Protein AF-F3U9A1-F1 (afdb_monomer_lite)

Sequence (170 aa):
MYYLLHTYDICKVFYNFGGGVRQGGTWSDIYKMELLIPPCNEQQKIADYLDKKIAQLDRAKRLLEKQIQKLKDYRSSLIYETVTKGLDKTVPMKDSGIDWIGQVPEGWGVSKLKFTLEKASNNIKVGPFGSSLSGDAIRSSGKWVYNQRNVLDNNFTETDTFISDAKWKD

Structure (mmCIF,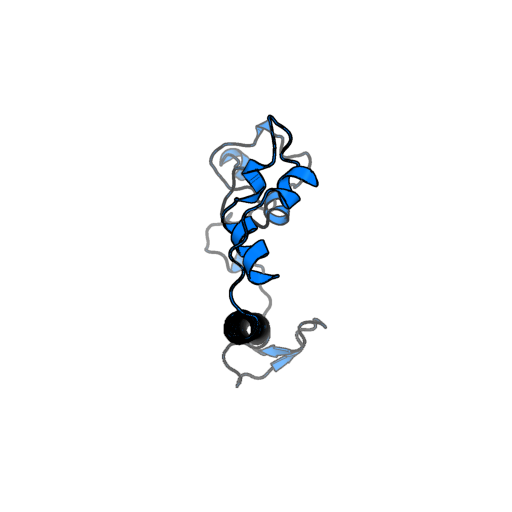 N/CA/C/O backbone):
data_AF-F3U9A1-F1
#
_entry.id   AF-F3U9A1-F1
#
loop_
_atom_site.group_PDB
_atom_site.id
_atom_site.type_symbol
_atom_site.label_atom_id
_atom_site.label_alt_id
_atom_site.label_comp_id
_atom_site.label_asym_id
_atom_site.label_entity_id
_atom_site.label_seq_id
_atom_site.pdbx_PDB_ins_code
_atom_site.Cartn_x
_atom_site.Cartn_y
_atom_site.Cartn_z
_atom_site.occupancy
_atom_site.B_iso_or_equiv
_atom_site.auth_seq_id
_atom_site.auth_comp_id
_atom_site.auth_asym_id
_atom_site.auth_atom_id
_atom_site.pdbx_PDB_model_num
ATOM 1 N N . MET A 1 1 ? 18.757 1.768 -30.313 1.00 82.94 1 MET A N 1
ATOM 2 C CA . MET A 1 1 ? 18.779 3.219 -30.004 1.00 82.94 1 MET A CA 1
ATOM 3 C C . MET A 1 1 ? 18.157 3.557 -28.644 1.00 82.94 1 MET A C 1
ATOM 5 O O . MET A 1 1 ? 18.847 4.181 -27.853 1.00 82.94 1 MET A O 1
ATOM 9 N N . TYR A 1 2 ? 16.922 3.125 -28.332 1.00 91.12 2 TYR A N 1
ATOM 10 C CA . TYR A 1 2 ? 16.246 3.432 -27.051 1.00 91.12 2 TYR A CA 1
ATOM 11 C C . TYR A 1 2 ? 17.127 3.206 -25.807 1.00 91.12 2 TYR A C 1
ATOM 13 O O . TYR A 1 2 ? 17.393 4.147 -25.068 1.00 91.12 2 TYR A O 1
ATOM 21 N N . TYR A 1 3 ? 17.654 1.989 -25.625 1.00 93.06 3 TYR A N 1
ATOM 22 C CA . TYR A 1 3 ? 18.471 1.632 -24.457 1.00 93.06 3 TYR A CA 1
ATOM 23 C C . TYR A 1 3 ? 19.741 2.471 -24.288 1.00 93.06 3 TYR A C 1
ATOM 25 O O . TYR A 1 3 ? 20.114 2.801 -23.165 1.00 93.06 3 TYR A O 1
ATOM 33 N N . LEU A 1 4 ? 20.387 2.844 -25.394 1.00 91.44 4 LEU A N 1
ATOM 34 C CA . LEU A 1 4 ? 21.590 3.674 -25.378 1.00 91.44 4 LEU A CA 1
ATOM 35 C C . LEU A 1 4 ? 21.270 5.085 -24.874 1.00 91.44 4 LEU A C 1
ATOM 37 O O . LEU A 1 4 ? 21.879 5.548 -23.914 1.00 91.44 4 LEU A O 1
ATOM 41 N N . LEU A 1 5 ? 20.270 5.736 -25.475 1.00 90.00 5 LEU A N 1
ATOM 42 C CA . LEU A 1 5 ? 19.866 7.090 -25.085 1.00 90.00 5 LEU A CA 1
ATOM 43 C C . LEU A 1 5 ? 19.306 7.123 -23.660 1.00 90.00 5 LEU A C 1
ATOM 45 O O . LEU A 1 5 ? 19.597 8.045 -22.907 1.00 90.00 5 LEU A O 1
ATOM 49 N N . HIS A 1 6 ? 18.564 6.089 -23.258 1.00 91.12 6 HIS A N 1
ATOM 50 C CA . HIS A 1 6 ? 18.077 5.968 -21.887 1.00 91.12 6 HIS A CA 1
ATOM 51 C C . HIS A 1 6 ? 19.222 5.818 -20.876 1.00 91.12 6 HIS A C 1
ATOM 53 O O . HIS A 1 6 ? 19.205 6.439 -19.818 1.00 91.12 6 HIS A O 1
ATOM 59 N N . THR A 1 7 ? 20.259 5.050 -21.218 1.00 90.88 7 THR A N 1
ATOM 60 C CA . THR A 1 7 ? 21.460 4.936 -20.377 1.00 90.88 7 THR A CA 1
ATOM 61 C C . THR A 1 7 ? 22.175 6.279 -20.254 1.00 90.88 7 THR A C 1
ATOM 63 O O . THR A 1 7 ? 22.608 6.647 -19.167 1.00 90.88 7 THR A O 1
ATOM 66 N N . TYR A 1 8 ? 22.264 7.042 -21.343 1.00 90.25 8 TYR A N 1
ATOM 67 C CA . TYR A 1 8 ? 22.884 8.368 -21.343 1.00 90.25 8 TYR A CA 1
ATOM 68 C C . TYR A 1 8 ? 22.123 9.355 -20.453 1.00 90.25 8 TYR A C 1
ATOM 70 O O . TYR A 1 8 ? 22.752 10.145 -19.751 1.00 90.25 8 TYR A O 1
ATOM 78 N N . ASP A 1 9 ? 20.794 9.275 -20.425 1.00 89.69 9 ASP A N 1
ATOM 79 C CA . ASP A 1 9 ? 19.968 10.055 -19.504 1.00 89.69 9 ASP A CA 1
ATOM 80 C C . ASP A 1 9 ? 20.218 9.669 -18.037 1.00 89.69 9 ASP A C 1
ATOM 82 O O . ASP A 1 9 ? 20.541 10.526 -17.214 1.00 89.69 9 ASP A O 1
ATOM 86 N N . ILE A 1 10 ? 20.194 8.368 -17.717 1.00 91.25 10 ILE A N 1
ATOM 87 C CA . ILE A 1 10 ? 20.480 7.857 -16.362 1.00 91.25 10 ILE A CA 1
ATOM 88 C C . ILE A 1 10 ? 21.880 8.275 -15.891 1.00 91.25 10 ILE A C 1
ATOM 90 O O . ILE A 1 10 ? 22.064 8.687 -14.744 1.00 91.25 10 ILE A O 1
ATOM 94 N N . CYS A 1 11 ? 22.870 8.201 -16.779 1.00 89.88 11 CYS A N 1
ATOM 95 C CA . CYS A 1 11 ? 24.242 8.627 -16.517 1.00 89.88 11 CYS A CA 1
ATOM 96 C C . CYS A 1 11 ? 24.423 10.153 -16.560 1.00 89.88 11 CYS A C 1
ATOM 98 O O . CYS A 1 11 ? 25.547 10.630 -16.410 1.00 89.88 11 CYS A O 1
ATOM 100 N N . LYS A 1 12 ? 23.342 10.921 -16.745 1.00 87.19 12 LYS A N 1
ATOM 101 C CA . LYS A 1 12 ? 23.324 12.388 -16.812 1.00 87.19 12 LYS A CA 1
ATOM 102 C C . LYS A 1 12 ? 24.227 12.968 -17.902 1.00 87.19 12 LYS A C 1
ATOM 104 O O . LYS A 1 12 ? 24.668 14.108 -17.801 1.00 87.19 12 LYS A O 1
ATOM 109 N N . VAL A 1 13 ? 24.470 12.225 -18.978 1.00 86.38 13 VAL A N 1
ATOM 110 C CA . VAL A 1 13 ? 25.261 12.695 -20.126 1.00 86.38 13 VAL A CA 1
ATOM 111 C C . VAL A 1 13 ? 24.615 13.938 -20.742 1.00 86.38 13 VAL A C 1
ATOM 113 O O . VAL A 1 13 ? 25.307 14.906 -21.048 1.00 86.38 13 VAL A O 1
ATOM 116 N N . PHE A 1 14 ? 23.283 13.961 -20.836 1.00 85.44 14 PHE A N 1
ATOM 117 C CA . PHE A 1 14 ? 22.524 15.098 -21.368 1.00 85.44 14 PHE A CA 1
ATOM 118 C C . PHE A 1 14 ? 22.564 16.353 -20.484 1.00 85.44 14 PHE A C 1
ATOM 120 O O . PHE A 1 14 ? 22.305 17.450 -20.973 1.00 85.44 14 PHE A O 1
ATOM 127 N N . TYR A 1 15 ? 22.933 16.229 -19.205 1.00 83.50 15 TYR A N 1
ATOM 128 C CA . TYR A 1 15 ? 23.039 17.380 -18.300 1.00 83.50 15 TYR A CA 1
ATOM 129 C C . TYR A 1 15 ? 24.229 18.275 -18.664 1.00 83.50 15 TYR A C 1
ATOM 131 O O . TYR A 1 15 ? 24.250 19.447 -18.305 1.00 83.50 15 TYR A O 1
ATOM 139 N N . ASN A 1 16 ? 25.192 17.755 -19.428 1.00 78.12 16 ASN A N 1
ATOM 140 C CA . ASN A 1 16 ? 26.313 18.540 -19.935 1.00 78.12 16 ASN A CA 1
ATOM 141 C C . ASN A 1 16 ? 25.931 19.447 -21.118 1.00 78.12 16 ASN A C 1
ATOM 143 O O . ASN A 1 16 ? 26.762 20.233 -21.561 1.00 78.12 16 ASN A O 1
ATOM 147 N N . PHE A 1 17 ? 24.710 19.339 -21.658 1.00 81.88 17 PHE A N 1
ATOM 148 C CA . PHE A 1 17 ? 24.278 20.148 -22.806 1.00 81.88 17 PHE A CA 1
ATOM 149 C C . PHE A 1 17 ? 23.766 21.536 -22.401 1.00 81.88 17 PHE A C 1
ATOM 151 O O . PHE A 1 17 ? 23.660 22.420 -23.244 1.00 81.88 17 PHE A O 1
ATOM 158 N N . GLY A 1 18 ? 23.441 21.740 -21.121 1.00 72.75 18 GLY A N 1
ATOM 159 C CA . GLY A 1 18 ? 22.956 23.015 -20.599 1.00 72.75 18 GLY A CA 1
ATOM 160 C C . GLY A 1 18 ? 24.077 23.919 -20.080 1.00 72.75 18 GLY A C 1
ATOM 161 O O . GLY A 1 18 ? 25.082 23.456 -19.547 1.00 72.75 18 GLY A O 1
ATOM 162 N N . GLY A 1 19 ? 23.872 25.233 -20.179 1.00 69.88 19 GLY A N 1
ATOM 163 C CA . GLY A 1 19 ? 24.724 26.249 -19.560 1.00 69.88 19 GLY A CA 1
ATOM 164 C C . GLY A 1 19 ? 23.960 27.072 -18.518 1.00 69.88 19 GLY A C 1
ATOM 165 O O . GLY A 1 19 ? 22.831 27.504 -18.753 1.00 69.88 19 GLY A O 1
ATOM 166 N N . GLY A 1 20 ? 24.584 27.338 -17.365 1.00 69.75 20 GLY A N 1
ATOM 167 C CA . GLY A 1 20 ? 23.995 28.158 -16.299 1.00 69.75 20 GLY A CA 1
ATOM 168 C C . GLY A 1 20 ? 22.822 27.483 -15.570 1.00 69.75 20 GLY A C 1
ATOM 169 O O . GLY A 1 20 ? 22.817 26.276 -15.353 1.00 69.75 20 GLY A O 1
ATOM 170 N N . VAL A 1 21 ? 21.825 28.271 -15.147 1.00 71.50 21 VAL A N 1
ATOM 171 C CA . VAL A 1 21 ? 20.688 27.790 -14.326 1.00 71.50 21 VAL A CA 1
ATOM 172 C C . VAL A 1 21 ? 19.650 27.006 -15.152 1.00 71.50 21 VAL A C 1
ATOM 174 O O . VAL A 1 21 ? 18.855 26.254 -14.592 1.00 71.50 21 VAL A O 1
ATOM 177 N N . ARG A 1 22 ? 19.648 27.139 -16.489 1.00 65.75 22 ARG A N 1
ATOM 178 C CA . ARG A 1 22 ? 18.722 26.418 -17.380 1.00 65.75 22 ARG A CA 1
ATOM 179 C C . ARG A 1 22 ? 19.408 25.200 -18.002 1.00 65.75 22 ARG A C 1
ATOM 181 O O . ARG A 1 22 ? 20.301 25.335 -18.828 1.00 65.75 22 ARG A O 1
ATOM 188 N N . GLN A 1 23 ? 18.931 24.015 -17.639 1.00 66.88 23 GLN A N 1
ATOM 189 C CA . GLN A 1 23 ? 19.428 22.721 -18.121 1.00 66.88 23 GLN A CA 1
ATOM 190 C C . GLN A 1 23 ? 18.688 22.280 -19.396 1.00 66.88 23 GLN A C 1
ATOM 192 O O . GLN A 1 23 ? 17.974 21.282 -19.397 1.00 66.88 23 GLN A O 1
ATOM 197 N N . GLY A 1 24 ? 18.776 23.079 -20.462 1.00 73.00 24 GLY A N 1
ATOM 198 C CA . GLY A 1 24 ? 18.171 22.759 -21.759 1.00 73.00 24 GLY A CA 1
ATOM 199 C C . GLY A 1 24 ? 19.242 22.553 -22.821 1.00 73.00 24 GLY A C 1
ATOM 200 O O . GLY A 1 24 ? 20.032 23.463 -23.050 1.00 73.00 24 GLY A O 1
ATOM 201 N N . GLY A 1 25 ? 19.256 21.384 -23.464 1.00 79.44 25 GLY A N 1
ATOM 202 C CA . GLY A 1 25 ? 20.124 21.114 -24.611 1.00 79.44 25 GLY A CA 1
ATOM 203 C C . GLY A 1 25 ? 19.545 21.664 -25.915 1.00 79.44 25 GLY A C 1
ATOM 204 O O . GLY A 1 25 ? 18.327 21.763 -26.080 1.00 79.44 25 GLY A O 1
ATOM 205 N N . THR A 1 26 ? 20.417 22.015 -26.855 1.00 84.12 26 THR A N 1
ATOM 206 C CA . THR A 1 26 ? 20.044 22.418 -28.215 1.00 84.12 26 THR A CA 1
ATOM 207 C C . THR A 1 26 ? 20.162 21.245 -29.190 1.00 84.12 26 THR A C 1
ATOM 209 O O . THR A 1 26 ? 20.852 20.258 -28.937 1.00 84.12 26 THR A O 1
ATOM 212 N N . TRP A 1 27 ? 19.530 21.358 -30.362 1.00 83.88 27 TRP A N 1
ATOM 213 C CA . TRP A 1 27 ? 19.700 20.379 -31.446 1.00 83.88 27 TRP A CA 1
ATOM 214 C C . TRP A 1 27 ? 21.162 20.212 -31.879 1.00 83.88 27 TRP A C 1
ATOM 216 O O . TRP A 1 27 ? 21.578 19.116 -32.252 1.00 83.88 27 TRP A O 1
ATOM 226 N N . SER A 1 28 ? 21.952 21.282 -31.783 1.00 85.69 28 SER A N 1
ATOM 227 C CA . SER A 1 28 ? 23.384 21.260 -32.074 1.00 85.69 28 SER A CA 1
ATOM 228 C C . SER A 1 28 ? 24.163 20.374 -31.102 1.00 85.69 28 SER A C 1
ATOM 230 O O . SER A 1 28 ? 25.143 19.758 -31.511 1.00 85.69 28 SER A O 1
ATOM 232 N N . ASP A 1 29 ? 23.738 20.294 -29.840 1.00 86.38 29 ASP A N 1
ATOM 233 C CA . ASP A 1 29 ? 24.403 19.473 -28.822 1.00 86.38 29 ASP A CA 1
ATOM 234 C C . ASP A 1 29 ? 24.151 17.988 -29.076 1.00 86.38 29 ASP A C 1
ATOM 236 O O . ASP A 1 29 ? 25.082 17.189 -29.031 1.00 86.38 29 ASP A O 1
ATOM 240 N N . ILE A 1 30 ? 22.921 17.635 -29.466 1.00 85.31 30 ILE A N 1
ATOM 241 C CA . ILE A 1 30 ? 22.560 16.271 -29.875 1.00 85.31 30 ILE A CA 1
ATOM 242 C C . ILE A 1 30 ? 23.351 15.851 -31.121 1.00 85.31 30 ILE A C 1
ATOM 244 O O . ILE A 1 30 ? 23.861 14.737 -31.179 1.00 85.31 30 ILE A O 1
ATOM 248 N N . TYR A 1 31 ? 23.488 16.737 -32.114 1.00 85.88 31 TYR A N 1
ATOM 249 C CA . TYR A 1 31 ? 24.217 16.425 -33.350 1.00 85.88 31 TYR A CA 1
ATOM 250 C C . TYR A 1 31 ? 25.714 16.171 -33.119 1.00 85.88 31 TYR A C 1
ATOM 252 O O . TYR A 1 31 ? 26.326 15.377 -33.827 1.00 85.88 31 TYR A O 1
ATOM 260 N N . LYS A 1 32 ? 26.310 16.835 -32.123 1.00 86.12 32 LYS A N 1
ATOM 261 C CA . LYS A 1 32 ? 27.729 16.681 -31.764 1.00 86.12 32 LYS A CA 1
ATOM 262 C C . LYS A 1 32 ? 28.006 15.459 -30.890 1.00 86.12 32 LYS A C 1
ATOM 264 O O . LYS A 1 32 ? 29.159 15.224 -30.538 1.00 86.12 32 LYS A O 1
ATOM 269 N N . MET A 1 33 ? 26.978 14.704 -30.509 1.00 86.06 33 MET A N 1
ATOM 270 C CA . MET A 1 33 ? 27.163 13.514 -29.695 1.00 86.06 33 MET A CA 1
ATOM 271 C C . MET A 1 33 ? 27.916 12.434 -30.454 1.00 86.06 33 MET A C 1
ATOM 273 O O . MET A 1 33 ? 27.465 11.936 -31.485 1.00 86.06 33 MET A O 1
ATOM 277 N N . GLU A 1 34 ? 29.014 11.987 -29.864 1.00 84.50 34 GLU A N 1
ATOM 278 C CA . GLU A 1 34 ? 29.683 10.776 -30.306 1.00 84.50 34 GLU A CA 1
ATOM 279 C C . GLU A 1 34 ? 28.905 9.560 -29.789 1.00 84.50 34 GLU A C 1
ATOM 281 O O . GLU A 1 34 ? 28.760 9.333 -28.582 1.00 84.50 34 GLU A O 1
ATOM 286 N N . LEU A 1 35 ? 28.352 8.788 -30.725 1.00 85.62 35 LEU A N 1
ATOM 287 C CA . LEU A 1 35 ? 27.608 7.571 -30.431 1.00 85.62 35 LEU A CA 1
ATOM 288 C C . LEU A 1 35 ? 28.414 6.353 -30.869 1.00 85.62 35 LEU A C 1
ATOM 290 O O . LEU A 1 35 ? 28.817 6.232 -32.025 1.00 85.62 35 LEU A O 1
ATOM 294 N N . LEU A 1 36 ? 28.583 5.407 -29.950 1.00 85.06 36 LEU A N 1
ATOM 295 C CA . LEU A 1 36 ? 29.067 4.074 -30.280 1.00 85.06 36 LEU A CA 1
ATOM 296 C C . LEU A 1 36 ? 27.913 3.292 -30.913 1.00 85.06 36 LEU A C 1
ATOM 298 O O . LEU A 1 36 ? 26.965 2.898 -30.231 1.00 85.06 36 LEU A O 1
ATOM 302 N N . ILE A 1 37 ? 27.983 3.093 -32.229 1.00 89.06 37 ILE A N 1
ATOM 303 C CA . ILE A 1 37 ? 26.965 2.372 -32.996 1.00 89.06 37 ILE A CA 1
ATOM 304 C C . ILE A 1 37 ? 27.572 1.044 -33.474 1.00 89.06 37 ILE A C 1
ATOM 306 O O . ILE A 1 37 ? 28.258 1.026 -34.498 1.00 89.06 37 ILE A O 1
ATOM 310 N N . PRO A 1 38 ? 27.353 -0.074 -32.752 1.00 91.19 38 PRO A N 1
ATOM 311 C CA . PRO A 1 38 ? 27.831 -1.381 -33.194 1.00 91.19 38 PRO A CA 1
ATOM 312 C C . PRO A 1 38 ? 27.044 -1.865 -34.429 1.00 91.19 38 PRO A C 1
ATOM 314 O O . PRO A 1 38 ? 26.015 -1.278 -34.777 1.00 91.19 38 PRO A O 1
ATOM 317 N N . PRO A 1 39 ? 27.466 -2.945 -35.112 1.00 96.06 39 PRO A N 1
ATOM 318 C CA . PRO A 1 39 ? 26.733 -3.493 -36.253 1.00 96.06 39 PRO A CA 1
ATOM 319 C C . PRO A 1 39 ? 25.284 -3.862 -35.900 1.00 96.06 39 PRO A C 1
ATOM 321 O O . PRO A 1 39 ? 24.999 -4.300 -34.785 1.00 96.06 39 PRO A O 1
ATOM 324 N N . CYS A 1 40 ? 24.360 -3.759 -36.862 1.00 94.81 40 CYS A N 1
ATOM 325 C CA . CYS A 1 40 ? 22.922 -3.967 -36.624 1.00 94.81 40 CYS A CA 1
ATOM 326 C C . CYS A 1 40 ? 22.585 -5.305 -35.940 1.00 94.81 40 CYS A C 1
ATOM 328 O O . CYS A 1 40 ? 21.700 -5.357 -35.093 1.00 94.81 40 CYS A O 1
ATOM 330 N N . ASN A 1 41 ? 23.313 -6.379 -36.263 1.00 96.62 41 ASN A N 1
ATOM 331 C CA . ASN A 1 41 ? 23.129 -7.689 -35.629 1.00 96.62 41 ASN A CA 1
ATOM 332 C C . ASN A 1 41 ? 23.436 -7.649 -34.120 1.00 96.62 41 ASN A C 1
ATOM 334 O O . ASN A 1 41 ? 22.701 -8.204 -33.308 1.00 96.62 41 ASN A O 1
ATOM 338 N N . GLU A 1 42 ? 24.505 -6.958 -33.728 1.00 95.31 42 GLU A N 1
ATOM 339 C CA . GLU A 1 42 ? 24.868 -6.797 -32.321 1.00 95.31 42 GLU A CA 1
ATOM 340 C C . GLU A 1 42 ? 23.881 -5.879 -31.594 1.00 95.31 42 GLU A C 1
ATOM 342 O O . GLU A 1 42 ? 23.432 -6.217 -30.500 1.00 95.31 42 GLU A O 1
ATOM 347 N N . GLN A 1 43 ? 23.451 -4.786 -32.236 1.00 94.94 43 GLN A N 1
ATOM 348 C CA . GLN A 1 43 ? 22.398 -3.921 -31.695 1.00 94.94 43 GLN A CA 1
ATOM 349 C C . GLN A 1 43 ? 21.116 -4.705 -31.391 1.00 94.94 43 GLN A C 1
ATOM 351 O O . GLN A 1 43 ? 20.543 -4.535 -30.314 1.00 94.94 43 GLN A O 1
ATOM 356 N N . GLN A 1 44 ? 20.687 -5.575 -32.313 1.00 96.12 44 GLN A N 1
ATOM 357 C CA . GLN A 1 44 ? 19.487 -6.389 -32.132 1.00 96.12 44 GLN A CA 1
ATOM 358 C C . GLN A 1 44 ? 19.650 -7.366 -30.966 1.00 96.12 44 GLN A C 1
ATOM 360 O O . GLN A 1 44 ? 18.795 -7.415 -30.090 1.00 96.12 44 GLN A O 1
ATOM 365 N N . LYS A 1 45 ? 20.782 -8.077 -30.887 1.00 96.88 45 LYS A N 1
ATOM 366 C CA . LYS A 1 45 ? 21.059 -9.009 -29.781 1.00 96.88 45 LYS A CA 1
ATOM 367 C C . LYS A 1 45 ? 21.057 -8.321 -28.417 1.00 96.88 45 LYS A C 1
ATOM 369 O O . LYS A 1 45 ? 20.544 -8.887 -27.452 1.00 96.88 45 LYS A O 1
ATOM 374 N N . ILE A 1 46 ? 21.628 -7.118 -28.330 1.00 94.81 46 ILE A N 1
ATOM 375 C CA . ILE A 1 46 ? 21.622 -6.317 -27.100 1.00 94.81 46 ILE A CA 1
ATOM 376 C C . ILE A 1 46 ? 20.187 -5.925 -26.736 1.00 94.81 46 ILE A C 1
ATOM 378 O O . ILE A 1 46 ? 19.785 -6.108 -25.587 1.00 94.81 46 ILE A O 1
ATOM 382 N N . ALA A 1 47 ? 19.410 -5.424 -27.702 1.00 95.94 47 ALA A N 1
ATOM 383 C CA . ALA A 1 47 ? 18.019 -5.036 -27.482 1.00 95.94 47 ALA A CA 1
ATOM 384 C C . ALA A 1 47 ? 17.165 -6.227 -27.020 1.00 95.94 47 ALA A C 1
ATOM 386 O O . ALA A 1 47 ? 16.567 -6.150 -25.950 1.00 95.94 47 ALA A O 1
ATOM 387 N N . ASP A 1 48 ? 17.218 -7.355 -27.733 1.00 96.88 48 ASP A N 1
ATOM 388 C CA . ASP A 1 48 ? 16.461 -8.570 -27.408 1.00 96.88 48 ASP A CA 1
ATOM 389 C C . ASP A 1 48 ? 16.793 -9.096 -26.006 1.00 96.88 48 ASP A C 1
ATOM 391 O O . ASP A 1 48 ? 15.918 -9.547 -25.257 1.00 96.88 48 ASP A O 1
ATOM 395 N N . TYR A 1 49 ? 18.075 -9.051 -25.629 1.00 97.00 49 TYR A N 1
ATOM 396 C CA . TYR A 1 49 ? 18.510 -9.454 -24.298 1.00 97.00 49 TYR A CA 1
ATOM 397 C C . TYR A 1 49 ? 17.920 -8.545 -23.213 1.00 97.00 49 TYR A C 1
ATOM 399 O O . TYR A 1 49 ? 17.387 -9.050 -22.218 1.00 97.00 49 TYR A O 1
ATOM 407 N N . LEU A 1 50 ? 17.991 -7.224 -23.401 1.00 96.38 50 LEU A N 1
ATOM 408 C CA . LEU A 1 50 ? 17.458 -6.243 -22.454 1.00 96.38 50 LEU A CA 1
ATOM 409 C C . LEU A 1 50 ? 15.932 -6.328 -22.356 1.00 96.38 50 LEU A C 1
ATOM 411 O O . LEU A 1 50 ? 15.413 -6.414 -21.243 1.00 96.38 50 LEU A O 1
ATOM 415 N N . ASP A 1 51 ? 15.231 -6.430 -23.486 1.00 97.44 51 ASP A N 1
ATOM 416 C CA . ASP A 1 51 ? 13.777 -6.613 -23.547 1.00 97.44 51 ASP A CA 1
ATOM 417 C C . ASP A 1 51 ? 13.349 -7.857 -22.764 1.00 97.44 51 ASP A C 1
ATOM 419 O O . ASP A 1 51 ? 12.447 -7.808 -21.923 1.00 97.44 51 ASP A O 1
ATOM 423 N N . LYS A 1 52 ? 14.048 -8.981 -22.963 1.00 97.94 52 LYS A N 1
ATOM 424 C CA . LYS A 1 52 ? 13.774 -10.222 -22.232 1.00 97.94 52 LYS A CA 1
ATOM 425 C C . LYS A 1 52 ? 13.969 -10.053 -20.726 1.00 97.94 52 LYS A C 1
ATOM 427 O O . LYS A 1 52 ? 13.171 -10.580 -19.947 1.00 97.94 52 LYS A O 1
ATOM 432 N N . LYS A 1 53 ? 15.023 -9.354 -20.297 1.00 97.31 53 LYS A N 1
ATOM 433 C CA . LYS A 1 53 ? 15.296 -9.107 -18.872 1.00 97.31 53 LYS A CA 1
ATOM 434 C C . LYS A 1 53 ? 14.262 -8.179 -18.246 1.00 97.31 53 LYS A C 1
ATOM 436 O O . LYS A 1 53 ? 13.772 -8.481 -17.158 1.00 97.31 53 LYS A O 1
ATOM 441 N N . ILE A 1 54 ? 13.876 -7.119 -18.944 1.00 96.94 54 ILE A N 1
ATOM 442 C CA . ILE A 1 54 ? 12.839 -6.187 -18.494 1.00 96.94 54 ILE A CA 1
ATOM 443 C C . ILE A 1 54 ? 11.496 -6.907 -18.383 1.00 96.94 54 ILE A C 1
ATOM 445 O O . ILE A 1 54 ? 10.873 -6.865 -17.326 1.00 96.94 54 ILE A O 1
ATOM 449 N N . ALA A 1 55 ? 11.113 -7.704 -19.382 1.00 97.62 55 ALA A N 1
ATOM 450 C CA . ALA A 1 55 ? 9.881 -8.489 -19.335 1.00 97.62 55 ALA A CA 1
ATOM 451 C C . ALA A 1 55 ? 9.837 -9.473 -18.148 1.00 97.62 55 ALA A C 1
ATOM 453 O O . ALA A 1 55 ? 8.776 -9.689 -17.549 1.00 97.62 55 ALA A O 1
ATOM 454 N N . GLN A 1 56 ? 10.979 -10.069 -17.784 1.00 97.88 56 GLN A N 1
ATOM 455 C CA . GLN A 1 56 ? 11.097 -10.916 -16.592 1.00 97.88 56 GLN A CA 1
ATOM 456 C C . GLN A 1 56 ? 10.888 -10.115 -15.299 1.00 97.88 56 GLN A C 1
ATOM 458 O O . GLN A 1 56 ? 10.118 -10.552 -14.439 1.00 97.88 56 GLN A O 1
ATOM 463 N N . LEU A 1 57 ? 11.527 -8.948 -15.175 1.00 97.94 57 LEU A N 1
ATOM 464 C CA . LEU A 1 57 ? 11.377 -8.060 -14.019 1.00 97.94 57 LEU A CA 1
ATOM 465 C C . LEU A 1 57 ? 9.942 -7.544 -13.886 1.00 97.94 57 LEU A C 1
ATOM 467 O O . LEU A 1 57 ? 9.361 -7.626 -12.805 1.00 97.94 57 LEU A O 1
ATOM 471 N N . ASP A 1 58 ? 9.329 -7.111 -14.983 1.00 97.94 58 ASP A N 1
ATOM 472 C CA . ASP A 1 58 ? 7.949 -6.631 -14.988 1.00 97.94 58 ASP A CA 1
ATOM 473 C C . ASP A 1 58 ? 6.968 -7.731 -14.586 1.00 97.94 58 ASP A C 1
ATOM 475 O O . ASP A 1 58 ? 6.011 -7.490 -13.848 1.00 97.94 58 ASP A O 1
ATOM 479 N N . ARG A 1 59 ? 7.205 -8.972 -15.030 1.00 98.06 59 ARG A N 1
ATOM 480 C CA . ARG A 1 59 ? 6.402 -10.119 -14.595 1.00 98.06 59 ARG A CA 1
ATOM 481 C C . ARG A 1 59 ? 6.528 -10.349 -13.090 1.00 98.06 59 ARG A C 1
ATOM 483 O O . ARG A 1 59 ? 5.509 -10.584 -12.441 1.00 98.06 59 ARG A O 1
ATOM 490 N N . ALA A 1 60 ? 7.743 -10.294 -12.548 1.00 98.06 60 ALA A N 1
ATOM 491 C CA . ALA A 1 60 ? 7.979 -10.462 -11.116 1.00 98.06 60 ALA A CA 1
ATOM 492 C C . ALA A 1 60 ? 7.312 -9.342 -10.303 1.00 98.06 60 ALA A C 1
ATOM 494 O O . ALA A 1 60 ? 6.590 -9.632 -9.348 1.00 98.06 60 ALA A O 1
ATOM 495 N N . LYS A 1 61 ? 7.463 -8.083 -10.735 1.00 98.31 61 LYS A N 1
ATOM 496 C CA . LYS A 1 61 ? 6.824 -6.915 -10.118 1.00 98.31 61 LYS A CA 1
ATOM 497 C C . LYS A 1 61 ? 5.303 -7.060 -10.074 1.00 98.31 61 LYS A C 1
ATOM 499 O O . LYS A 1 61 ? 4.722 -6.989 -8.994 1.00 98.31 61 LYS A O 1
ATOM 504 N N . ARG A 1 62 ? 4.668 -7.377 -11.210 1.00 98.31 62 ARG A N 1
ATOM 505 C CA . ARG A 1 62 ? 3.211 -7.596 -11.274 1.00 98.31 62 ARG A CA 1
ATOM 506 C C . ARG A 1 62 ? 2.743 -8.706 -10.334 1.00 98.31 62 ARG A C 1
ATOM 508 O O . ARG A 1 62 ? 1.680 -8.597 -9.725 1.00 98.31 62 ARG A O 1
ATOM 515 N N . LEU A 1 63 ? 3.505 -9.796 -10.225 1.00 98.25 63 LEU A N 1
ATOM 516 C CA . LEU A 1 63 ? 3.152 -10.901 -9.335 1.00 98.25 63 LEU A CA 1
ATOM 517 C C . LEU A 1 63 ? 3.232 -10.483 -7.862 1.00 98.25 63 LEU A C 1
ATOM 519 O O . LEU A 1 63 ? 2.323 -10.805 -7.099 1.00 98.25 63 LEU A O 1
ATOM 523 N N . LEU A 1 64 ? 4.278 -9.748 -7.481 1.00 98.31 64 LEU A N 1
ATOM 524 C CA . LEU A 1 64 ? 4.445 -9.222 -6.126 1.00 98.31 64 LEU A CA 1
ATOM 525 C C . LEU A 1 64 ? 3.334 -8.235 -5.764 1.00 98.31 64 LEU A C 1
ATOM 527 O O . LEU A 1 64 ? 2.719 -8.373 -4.711 1.00 98.31 64 LEU A O 1
ATOM 531 N N . GLU A 1 65 ? 3.008 -7.296 -6.652 1.00 98.19 65 GLU A N 1
ATOM 532 C CA . GLU A 1 65 ? 1.903 -6.350 -6.451 1.00 98.19 65 GLU A CA 1
ATOM 533 C C . GLU A 1 65 ? 0.570 -7.086 -6.248 1.00 98.19 65 GLU A C 1
ATOM 535 O O . GLU A 1 65 ? -0.172 -6.792 -5.308 1.00 98.19 65 GLU A O 1
ATOM 540 N N . LYS A 1 66 ? 0.302 -8.126 -7.050 1.00 98.31 66 LYS A N 1
ATOM 541 C CA . LYS A 1 66 ? -0.886 -8.979 -6.891 1.00 98.31 66 LYS A CA 1
ATOM 542 C C . LYS A 1 66 ? -0.896 -9.734 -5.558 1.00 98.31 66 LYS A C 1
ATOM 544 O O . LYS A 1 66 ? -1.954 -9.870 -4.945 1.00 98.31 66 LYS A O 1
ATOM 549 N N . GLN A 1 67 ? 0.250 -10.243 -5.105 1.00 98.19 67 GLN A N 1
ATOM 550 C CA . GLN A 1 67 ? 0.365 -10.918 -3.809 1.00 98.19 67 GLN A CA 1
ATOM 551 C C . GLN A 1 67 ? 0.117 -9.953 -2.648 1.00 98.19 67 GLN A C 1
ATOM 553 O O . GLN A 1 67 ? -0.645 -10.289 -1.743 1.00 98.19 67 GLN A O 1
ATOM 558 N N . ILE A 1 68 ? 0.694 -8.749 -2.698 1.00 98.25 68 ILE A N 1
ATOM 559 C CA . ILE A 1 68 ? 0.470 -7.698 -1.698 1.00 98.25 68 ILE A CA 1
ATOM 560 C C . ILE A 1 68 ? -1.017 -7.362 -1.622 1.00 98.25 68 ILE A C 1
ATOM 562 O O . ILE A 1 68 ? -1.570 -7.323 -0.523 1.00 98.25 68 ILE A O 1
ATOM 566 N N . GLN A 1 69 ? -1.676 -7.165 -2.766 1.00 97.94 69 GLN A N 1
ATOM 567 C CA . GLN A 1 69 ? -3.105 -6.864 -2.783 1.00 97.94 69 GLN A CA 1
ATOM 568 C C . GLN A 1 69 ? -3.9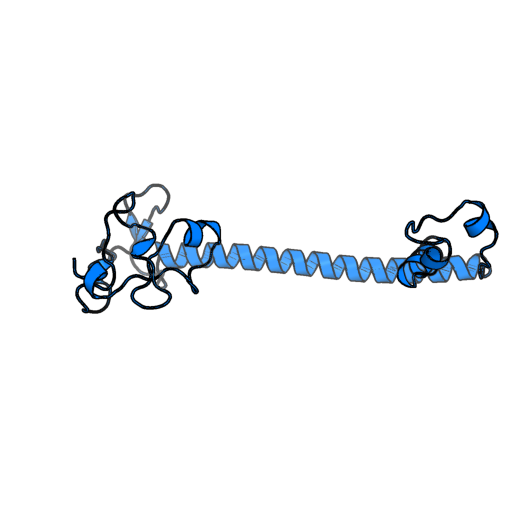22 -8.004 -2.170 1.00 97.94 69 GLN A C 1
ATOM 570 O O . GLN A 1 69 ? -4.708 -7.773 -1.258 1.00 97.94 69 GLN A O 1
ATOM 575 N N . LYS A 1 70 ? -3.654 -9.251 -2.573 1.00 98.12 70 LYS A N 1
ATOM 576 C CA . LYS A 1 70 ? -4.347 -10.425 -2.030 1.00 98.12 70 LYS A CA 1
ATOM 577 C C . LYS A 1 70 ? -4.165 -10.564 -0.515 1.00 98.12 70 LYS A C 1
ATOM 579 O O . LYS A 1 70 ? -5.106 -10.937 0.178 1.00 98.12 70 LYS A O 1
ATOM 584 N N . LEU A 1 71 ? -2.974 -10.268 0.006 1.00 98.25 71 LEU A N 1
ATOM 585 C CA . LEU A 1 71 ? -2.705 -10.289 1.445 1.00 98.25 71 LEU A CA 1
ATOM 586 C C . LEU A 1 71 ? -3.430 -9.163 2.185 1.00 98.25 71 LEU A C 1
ATOM 588 O O . LEU A 1 71 ? -3.930 -9.397 3.283 1.00 98.25 71 LEU A O 1
ATOM 592 N N . LYS A 1 72 ? -3.521 -7.964 1.597 1.00 97.62 72 LYS A N 1
ATOM 593 C CA . LYS A 1 72 ? -4.313 -6.859 2.157 1.00 97.62 72 LYS A CA 1
ATOM 594 C C . LYS A 1 72 ? -5.795 -7.223 2.219 1.00 97.62 72 LYS A C 1
ATOM 59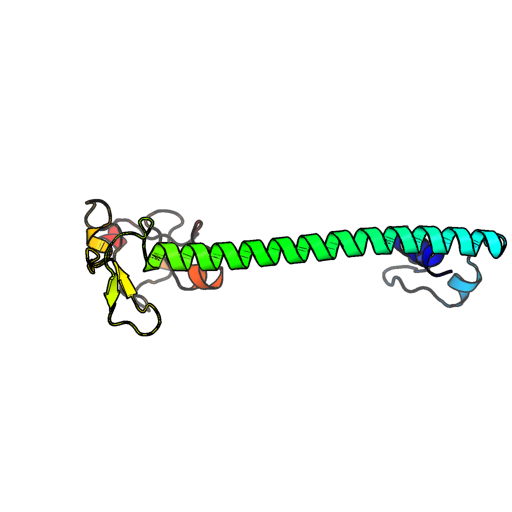6 O O . LYS A 1 72 ? -6.394 -7.083 3.281 1.00 97.62 72 LYS A O 1
ATOM 601 N N . ASP A 1 73 ? -6.348 -7.755 1.133 1.00 97.31 73 ASP A N 1
ATOM 602 C CA . ASP A 1 73 ? -7.753 -8.168 1.062 1.00 97.31 73 ASP A CA 1
ATOM 603 C C . ASP A 1 73 ? -8.047 -9.296 2.058 1.00 97.31 73 ASP A C 1
ATOM 605 O O . ASP A 1 73 ? -9.012 -9.230 2.820 1.00 97.31 73 ASP A O 1
ATOM 609 N N . TYR A 1 74 ? -7.166 -10.300 2.119 1.00 97.06 74 TYR A N 1
ATOM 610 C CA . TYR A 1 74 ? -7.275 -11.394 3.080 1.00 97.06 74 TYR A CA 1
ATOM 611 C C . TYR A 1 74 ? -7.196 -10.894 4.523 1.00 97.06 74 TYR A C 1
ATOM 613 O O . TYR A 1 74 ? -8.018 -11.293 5.341 1.00 97.06 74 TYR A O 1
ATOM 621 N N . ARG A 1 75 ? -6.261 -9.990 4.844 1.00 96.81 75 ARG A N 1
ATOM 622 C CA . ARG A 1 75 ? -6.156 -9.388 6.180 1.00 96.81 75 ARG A CA 1
ATOM 623 C C . ARG A 1 75 ? -7.445 -8.662 6.558 1.00 96.81 75 ARG A C 1
ATOM 625 O O . ARG A 1 75 ? -7.936 -8.870 7.663 1.00 96.81 75 ARG A O 1
ATOM 632 N N . SER A 1 76 ? -7.988 -7.831 5.671 1.00 94.50 76 SER A N 1
ATOM 633 C CA . SER A 1 76 ? -9.239 -7.108 5.927 1.00 94.50 76 SER A CA 1
ATOM 634 C C . SER A 1 76 ? -10.411 -8.065 6.141 1.00 94.50 76 SER A C 1
ATOM 636 O O . SER A 1 76 ? -11.156 -7.911 7.106 1.00 94.50 76 SER A O 1
ATOM 638 N N . SER A 1 77 ? -10.531 -9.096 5.299 1.00 94.19 77 SER A N 1
ATOM 639 C CA . SER A 1 77 ? -11.563 -10.129 5.436 1.00 94.19 77 SER A CA 1
ATOM 640 C C . SER A 1 77 ? -11.413 -10.924 6.732 1.00 94.19 77 SER A C 1
ATOM 642 O O . SER A 1 77 ? -12.407 -11.192 7.396 1.00 94.19 77 SER A O 1
ATOM 644 N N . LEU A 1 78 ? -10.186 -11.293 7.105 1.00 95.12 78 LEU A N 1
ATOM 645 C CA . LEU A 1 78 ? -9.903 -12.051 8.320 1.00 95.12 78 LEU A CA 1
ATOM 646 C C . LEU A 1 78 ? -10.216 -11.228 9.571 1.00 95.12 78 LEU A C 1
ATOM 648 O O . LEU A 1 78 ? -10.812 -11.757 10.505 1.00 95.12 78 LEU A O 1
ATOM 652 N N . ILE A 1 79 ? -9.849 -9.942 9.589 1.00 94.25 79 ILE A N 1
ATOM 653 C CA . ILE A 1 79 ? -10.218 -9.026 10.675 1.00 94.25 79 ILE A CA 1
ATOM 654 C C . ILE A 1 79 ? -11.738 -8.946 10.768 1.00 94.25 79 ILE A C 1
ATOM 656 O O . ILE A 1 79 ? -12.269 -9.170 11.847 1.00 94.25 79 ILE A O 1
ATOM 660 N N . TYR A 1 80 ? -12.433 -8.690 9.655 1.00 91.94 80 TYR A N 1
ATOM 661 C CA . TYR A 1 80 ? -13.894 -8.617 9.633 1.00 91.94 80 TYR A CA 1
ATOM 662 C C . TYR A 1 80 ? -14.542 -9.905 10.150 1.00 91.94 80 TYR A C 1
ATOM 664 O O . TYR A 1 80 ? -15.386 -9.850 11.039 1.00 91.94 80 TYR A O 1
ATOM 672 N N . GLU A 1 81 ? -14.123 -11.071 9.656 1.00 91.12 81 GLU A N 1
ATOM 673 C CA . GLU A 1 81 ? -14.653 -12.358 10.107 1.00 91.12 81 GLU A CA 1
ATOM 674 C C . GLU A 1 81 ? -14.387 -12.570 11.601 1.00 91.12 81 GLU A C 1
ATOM 676 O O . GLU A 1 81 ? -15.298 -12.911 12.345 1.00 91.12 81 GLU A O 1
ATOM 681 N N . THR A 1 82 ? -13.169 -12.295 12.065 1.00 93.81 82 THR A N 1
ATOM 682 C CA . THR A 1 82 ? -12.778 -12.521 13.462 1.00 93.81 82 THR A CA 1
ATOM 683 C C . THR A 1 82 ? -13.493 -11.567 14.421 1.00 93.81 82 THR A C 1
ATOM 685 O O . THR A 1 82 ? -13.929 -11.986 15.491 1.00 93.81 82 THR A O 1
ATOM 688 N N . VAL A 1 83 ? -13.640 -10.288 14.061 1.00 93.25 83 VAL A N 1
ATOM 689 C CA . VAL A 1 83 ? -14.286 -9.281 14.923 1.00 93.25 83 VAL A CA 1
ATOM 690 C C . VAL A 1 83 ? -15.810 -9.353 14.895 1.00 93.25 83 VAL A C 1
ATOM 692 O O . VAL A 1 83 ? -16.434 -8.782 15.780 1.00 93.25 83 VAL A O 1
ATOM 695 N N . THR A 1 84 ? -16.414 -10.042 13.922 1.00 92.00 84 THR A N 1
ATOM 696 C CA . THR A 1 84 ? -17.877 -10.231 13.856 1.00 92.00 84 THR A CA 1
ATOM 697 C C . THR A 1 84 ? -18.314 -11.622 14.303 1.00 92.00 84 THR A C 1
ATOM 699 O O . THR A 1 84 ? -19.320 -11.740 14.993 1.00 92.00 84 THR A O 1
ATOM 702 N N . LYS A 1 85 ? -17.554 -12.673 13.971 1.00 91.88 85 LYS A N 1
ATOM 703 C CA . LYS A 1 85 ? -17.904 -14.081 14.230 1.00 91.88 85 LYS A CA 1
ATOM 704 C C . LYS A 1 85 ? -17.059 -14.752 15.311 1.00 91.88 85 LYS A C 1
ATOM 706 O O . LYS A 1 85 ? -17.362 -15.871 15.703 1.00 91.88 85 LYS A O 1
ATOM 711 N N . GLY A 1 86 ? -16.024 -14.083 15.815 1.00 91.50 86 GLY A N 1
ATOM 712 C CA . GLY A 1 86 ? -15.107 -14.653 16.800 1.00 91.50 86 GLY A CA 1
ATOM 713 C C . GLY A 1 86 ? -14.112 -15.657 16.204 1.00 91.50 86 GLY A C 1
ATOM 714 O O . GLY A 1 86 ? -14.076 -15.909 15.001 1.00 91.50 86 GLY A O 1
ATOM 715 N N . LEU A 1 87 ? -13.256 -16.207 17.070 1.00 91.44 87 LEU A N 1
ATOM 716 C CA . LEU A 1 87 ? -12.232 -17.194 16.694 1.00 91.44 87 LEU A CA 1
ATOM 717 C C . LEU A 1 87 ? -12.780 -18.626 16.651 1.00 91.44 87 LEU A C 1
ATOM 719 O O . LEU A 1 87 ? -12.316 -19.439 15.853 1.00 91.44 87 LEU A O 1
ATOM 723 N N . ASP A 1 88 ? -13.752 -18.930 17.512 1.00 91.75 88 ASP A N 1
ATOM 724 C CA . ASP A 1 88 ? -14.411 -20.229 17.564 1.00 91.75 88 ASP A CA 1
ATOM 725 C C . ASP A 1 88 ? -15.645 -20.228 16.659 1.00 91.75 88 ASP A C 1
ATOM 727 O O . ASP A 1 88 ? -16.634 -19.547 16.925 1.00 91.75 88 ASP A O 1
ATOM 731 N N . LYS A 1 89 ? -15.577 -21.013 15.582 1.00 87.19 89 LYS A N 1
ATOM 732 C CA . LYS A 1 89 ? -16.638 -21.110 14.570 1.00 87.19 89 LYS A CA 1
ATOM 733 C C . LYS A 1 89 ? -17.748 -22.098 14.942 1.00 87.19 89 LYS A C 1
ATOM 735 O O . LYS A 1 89 ? -18.674 -22.274 14.157 1.00 87.19 89 LYS A O 1
ATOM 740 N N . THR A 1 90 ? -17.642 -22.775 16.086 1.00 91.94 90 THR A N 1
ATOM 741 C CA . THR A 1 90 ? -18.634 -23.763 16.545 1.00 91.94 90 THR A CA 1
ATOM 742 C C . THR A 1 90 ? -19.739 -23.148 17.403 1.00 91.94 90 THR A C 1
ATOM 744 O O . THR A 1 90 ? -20.753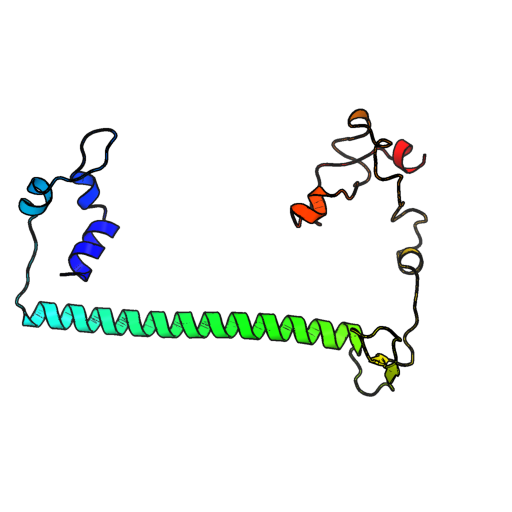 -23.796 17.663 1.00 91.94 90 THR A O 1
ATOM 747 N N . VAL A 1 91 ? -19.564 -21.891 17.821 1.00 93.25 91 VAL A N 1
ATOM 748 C CA . VAL A 1 91 ? -20.517 -21.171 18.668 1.00 93.25 91 VAL A CA 1
ATOM 749 C C . VAL A 1 91 ? -21.772 -20.811 17.858 1.00 93.25 91 VAL A C 1
ATOM 751 O O . VAL A 1 91 ? -21.650 -20.342 16.723 1.00 93.25 91 VAL A O 1
ATOM 754 N N . PRO A 1 92 ? -22.985 -20.994 18.415 1.00 94.31 92 PRO A N 1
ATOM 755 C CA . PRO A 1 92 ? -24.214 -20.551 17.768 1.00 94.31 92 PRO A CA 1
ATOM 756 C C . PRO A 1 92 ? -24.214 -19.036 17.539 1.00 94.31 92 PRO A C 1
ATOM 758 O O . PRO A 1 92 ? -23.663 -18.254 18.320 1.00 94.31 92 PRO A O 1
ATOM 761 N N . MET A 1 93 ? -24.848 -18.627 16.444 1.00 94.75 93 MET A N 1
ATOM 762 C CA . MET A 1 93 ? -24.887 -17.243 15.983 1.00 94.75 93 MET A CA 1
ATOM 763 C C . MET A 1 93 ? -26.278 -16.646 16.206 1.00 94.75 93 MET A C 1
ATOM 765 O O . MET A 1 93 ? -27.287 -17.318 15.998 1.00 94.75 93 MET A O 1
ATOM 769 N N . LYS A 1 94 ? -26.332 -15.365 16.564 1.00 94.25 94 LYS A N 1
ATOM 770 C CA . LYS A 1 94 ? -27.553 -14.556 16.650 1.00 94.25 94 LYS A CA 1
ATOM 771 C C . LYS A 1 94 ? -27.453 -13.328 15.752 1.00 94.25 94 LYS A C 1
ATOM 773 O O . LYS A 1 94 ? -26.356 -12.890 15.410 1.00 94.25 94 LYS A O 1
ATOM 778 N N . ASP A 1 95 ? -28.595 -12.757 15.388 1.00 94.06 95 ASP A N 1
ATOM 779 C CA . ASP A 1 95 ? -28.626 -11.471 14.692 1.00 94.06 95 ASP A CA 1
ATOM 780 C C . ASP A 1 95 ? -28.107 -10.350 15.609 1.00 94.06 95 ASP A C 1
ATOM 782 O O . ASP A 1 95 ? -28.481 -10.257 16.781 1.00 94.06 95 ASP A O 1
ATOM 786 N N . SER A 1 96 ? -27.213 -9.518 15.082 1.00 92.19 96 SER A N 1
ATOM 787 C CA . SER A 1 96 ? -26.688 -8.346 15.783 1.00 92.19 96 SER A CA 1
ATOM 788 C C . SER A 1 96 ? -27.688 -7.190 15.832 1.00 92.19 96 SER A C 1
ATOM 790 O O . SER A 1 96 ? -27.521 -6.290 16.656 1.00 92.19 96 SER A O 1
ATOM 792 N N . GLY A 1 97 ? -28.701 -7.191 14.954 1.00 91.56 97 GLY A N 1
ATOM 793 C CA . GLY A 1 97 ? -29.617 -6.064 14.761 1.00 91.56 97 GLY A CA 1
ATOM 794 C C . GLY A 1 97 ? -28.973 -4.867 14.050 1.00 91.56 97 GLY A C 1
ATOM 795 O O . GLY A 1 97 ? -29.518 -3.764 14.087 1.00 91.56 97 GLY A O 1
ATOM 796 N N . ILE A 1 98 ? -27.797 -5.060 13.443 1.00 88.94 98 ILE A N 1
ATOM 797 C CA . ILE A 1 98 ? -27.060 -4.049 12.683 1.00 88.94 98 ILE A CA 1
ATOM 798 C C . ILE A 1 98 ? -26.817 -4.593 11.270 1.00 88.94 98 ILE A C 1
ATOM 800 O O . ILE A 1 98 ? -26.002 -5.499 11.083 1.00 88.94 98 ILE A O 1
ATOM 804 N N . ASP A 1 99 ? -27.479 -3.996 10.274 1.00 89.25 99 ASP A N 1
ATOM 805 C CA . ASP A 1 99 ? -27.542 -4.489 8.886 1.00 89.25 99 ASP A CA 1
ATOM 806 C C . ASP A 1 99 ? -26.180 -4.844 8.270 1.00 89.25 99 ASP A C 1
ATOM 808 O O . ASP A 1 99 ? -26.047 -5.844 7.570 1.00 89.25 99 ASP A O 1
ATOM 812 N N . TRP A 1 100 ? -25.144 -4.043 8.530 1.00 87.38 100 TRP A N 1
ATOM 813 C CA . TRP A 1 100 ? -23.816 -4.250 7.939 1.00 87.38 100 TRP A CA 1
ATOM 814 C C . TRP A 1 100 ? -22.948 -5.282 8.685 1.00 87.38 100 TRP A C 1
ATOM 816 O O . TRP A 1 100 ? -21.952 -5.762 8.136 1.00 87.38 100 TRP A O 1
ATOM 826 N N . ILE A 1 101 ? -23.301 -5.629 9.927 1.00 89.62 101 ILE A N 1
ATOM 827 C CA . ILE A 1 101 ? -22.619 -6.665 10.721 1.00 89.62 101 ILE A CA 1
ATOM 828 C C . ILE A 1 101 ? -23.254 -8.029 10.447 1.00 89.62 101 ILE A C 1
ATOM 830 O O . ILE A 1 101 ? -22.543 -9.016 10.257 1.00 89.62 101 ILE A O 1
ATOM 834 N N . GLY A 1 102 ? -24.587 -8.093 10.419 1.00 91.25 102 GLY A N 1
ATOM 835 C CA . GLY A 1 102 ? -25.320 -9.347 10.283 1.00 91.25 102 GLY A CA 1
ATOM 836 C C . GLY A 1 102 ? -25.261 -10.167 11.570 1.00 91.25 102 GLY A C 1
ATOM 837 O O . GLY A 1 102 ? -25.775 -9.740 12.600 1.00 91.25 102 GLY A O 1
ATOM 838 N N . GLN A 1 103 ? -24.647 -11.349 11.526 1.00 92.44 103 GLN A N 1
ATOM 839 C CA . GLN A 1 103 ? -24.660 -12.295 12.645 1.00 92.44 103 GLN A CA 1
ATOM 840 C C . GLN A 1 103 ? -23.416 -12.196 13.536 1.00 92.44 103 GLN A C 1
ATOM 842 O O . GLN A 1 103 ? -22.297 -12.089 13.034 1.00 92.44 103 GLN A O 1
ATOM 847 N N . VAL A 1 104 ? -23.611 -12.344 14.848 1.00 95.00 104 VAL A N 1
ATOM 848 C CA . VAL A 1 104 ? -22.557 -12.408 15.877 1.00 95.00 104 VAL A CA 1
ATOM 849 C C . VAL A 1 104 ? -22.753 -13.609 16.812 1.00 95.00 104 VAL A C 1
ATOM 851 O O . VAL A 1 104 ? -23.864 -14.131 16.886 1.00 95.00 104 VAL A O 1
ATOM 854 N N . PRO A 1 105 ? -21.728 -14.059 17.559 1.00 96.38 105 PRO A N 1
ATOM 855 C CA . PRO A 1 105 ? -21.882 -15.151 18.516 1.00 96.38 105 PRO A CA 1
ATOM 856 C C . PRO A 1 105 ? -22.955 -14.872 19.573 1.00 96.38 105 PRO A C 1
ATOM 858 O O . PRO A 1 105 ? -23.062 -13.765 20.109 1.00 96.38 105 PRO A O 1
ATOM 861 N N . GLU A 1 106 ? -23.730 -15.895 19.924 1.00 94.06 106 GLU A N 1
ATOM 862 C CA . GLU A 1 106 ? -24.884 -15.763 20.817 1.00 94.06 106 GLU A CA 1
ATOM 863 C C . GLU A 1 106 ? -24.507 -15.217 22.205 1.00 94.06 106 GLU A C 1
ATOM 865 O O . GLU A 1 106 ? -25.217 -14.374 22.762 1.00 94.06 106 GLU A O 1
ATOM 870 N N . GLY A 1 107 ? -23.338 -15.610 22.718 1.00 92.69 107 GLY A N 1
ATOM 871 C CA . GLY A 1 107 ? -22.809 -15.153 24.006 1.00 92.69 107 GLY A CA 1
ATOM 872 C C . GLY A 1 107 ? -22.297 -13.707 24.029 1.00 92.69 107 GLY A C 1
ATOM 873 O O . GLY A 1 107 ? -21.959 -13.205 25.099 1.00 92.69 107 GLY A O 1
ATOM 874 N N . TRP A 1 108 ? -22.210 -13.017 22.886 1.00 93.38 108 TRP A N 1
ATOM 875 C CA . TRP A 1 108 ? -21.709 -11.641 22.846 1.00 93.38 108 TRP A CA 1
ATOM 876 C C . TRP A 1 108 ? -22.774 -10.637 23.294 1.00 93.38 108 TRP A C 1
ATOM 878 O O . TRP A 1 108 ? -23.945 -10.725 22.924 1.00 93.38 108 TRP A O 1
ATOM 888 N N . GLY A 1 109 ? -22.359 -9.655 24.092 1.00 90.81 109 GLY A N 1
ATOM 889 C CA . GLY A 1 109 ? -23.204 -8.567 24.580 1.00 90.81 109 GLY A CA 1
ATOM 890 C C . GLY A 1 109 ? -22.610 -7.200 24.255 1.00 90.81 109 GLY A C 1
ATOM 891 O O . GLY A 1 109 ? -21.459 -7.084 23.839 1.00 90.81 109 GLY A O 1
ATOM 892 N N . VAL A 1 110 ? -23.394 -6.147 24.475 1.00 90.31 110 VAL A N 1
ATOM 893 C CA . VAL A 1 110 ? -22.935 -4.765 24.297 1.00 90.31 110 VAL A CA 1
ATOM 894 C C . VAL A 1 110 ? -22.435 -4.226 25.634 1.00 90.31 110 VAL A C 1
ATOM 896 O O . VAL A 1 110 ? -23.144 -4.275 26.636 1.00 90.31 110 VAL A O 1
ATOM 899 N N . SER A 1 111 ? -21.227 -3.665 25.645 1.00 87.75 111 SER A N 1
ATOM 900 C CA . SER A 1 111 ? -20.673 -2.955 26.799 1.00 87.75 111 SER A CA 1
ATOM 901 C C . SER A 1 111 ? -20.178 -1.574 26.387 1.00 87.75 111 SER A C 1
ATOM 903 O O . SER A 1 111 ? -19.678 -1.376 25.279 1.00 87.75 111 SER A O 1
ATOM 905 N N . LYS A 1 112 ? -20.302 -0.596 27.288 1.00 83.94 112 LYS A N 1
ATOM 906 C CA . LYS A 1 112 ? -19.702 0.726 27.077 1.00 83.94 112 LYS A CA 1
ATOM 907 C C . LYS A 1 112 ? -18.196 0.607 27.279 1.00 83.94 112 LYS A C 1
ATOM 909 O O . LYS A 1 112 ? -17.770 0.094 28.308 1.00 83.94 112 LYS A O 1
ATOM 914 N N . LEU A 1 113 ? -17.407 1.186 26.369 1.00 82.31 113 LEU A N 1
ATOM 915 C CA . LEU A 1 113 ? -15.938 1.140 26.408 1.00 82.31 113 LEU A CA 1
ATOM 916 C C . LEU A 1 113 ? -15.361 1.471 27.796 1.00 82.31 113 LEU A C 1
ATOM 918 O O . LEU A 1 113 ? -14.474 0.775 28.275 1.00 82.31 113 LEU A O 1
ATOM 922 N N . LYS A 1 114 ? -15.930 2.468 28.491 1.00 76.88 114 LYS A N 1
ATOM 923 C CA . LYS A 1 114 ? -15.514 2.877 29.845 1.00 76.88 114 LYS A CA 1
ATOM 924 C C . LYS A 1 114 ? -15.524 1.762 30.903 1.00 76.88 114 LYS A C 1
ATOM 926 O O . LYS A 1 11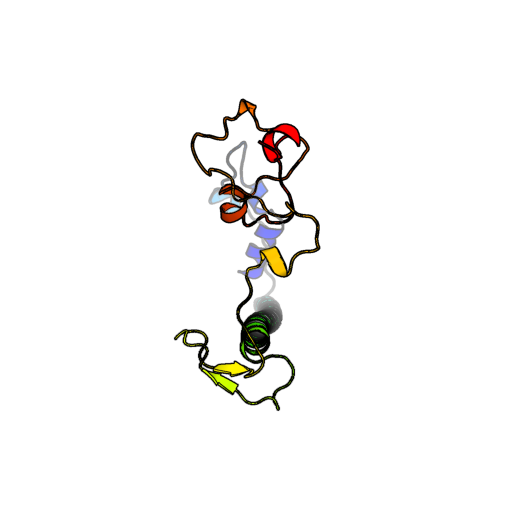4 ? -14.877 1.927 31.926 1.00 76.88 114 LYS A O 1
ATOM 931 N N . PHE A 1 115 ? -16.284 0.685 30.697 1.00 82.25 115 PHE A N 1
ATOM 932 C CA . PHE A 1 115 ? -16.347 -0.457 31.615 1.00 82.25 115 PHE A CA 1
ATOM 933 C C . PHE A 1 115 ? -15.325 -1.552 31.284 1.00 82.25 115 PHE A C 1
ATOM 935 O O . PHE A 1 115 ? -15.056 -2.392 32.135 1.00 82.25 115 PHE A O 1
ATOM 942 N N . THR A 1 116 ? -14.770 -1.547 30.068 1.00 83.50 116 THR A N 1
ATOM 943 C CA . THR A 1 116 ? -13.746 -2.503 29.613 1.00 83.50 116 THR A CA 1
ATOM 944 C C . THR A 1 116 ? -12.329 -1.978 29.850 1.00 83.50 116 THR A C 1
ATOM 946 O O . THR A 1 116 ? -11.381 -2.754 29.921 1.00 83.50 116 THR A O 1
ATOM 949 N N . LEU A 1 117 ? -12.171 -0.658 29.974 1.00 80.88 117 LEU A N 1
ATOM 950 C CA . LEU A 1 117 ? -10.900 -0.037 30.339 1.00 80.88 117 LEU A CA 1
ATOM 951 C C . LEU A 1 117 ? -10.564 -0.327 31.810 1.00 80.88 117 LEU A C 1
ATOM 953 O O . LEU A 1 117 ? -11.457 -0.443 32.649 1.00 80.88 117 LEU A O 1
ATOM 957 N N . GLU A 1 118 ? -9.270 -0.420 32.121 1.00 75.31 118 GLU A N 1
ATOM 958 C CA . GLU A 1 118 ? -8.779 -0.642 33.484 1.00 75.31 118 GLU A CA 1
ATOM 959 C C . GLU A 1 118 ? -9.380 0.378 34.468 1.00 75.31 118 GLU A C 1
ATOM 961 O O . GLU A 1 118 ? -9.624 1.531 34.101 1.00 75.31 118 GLU A O 1
ATOM 966 N N . LYS A 1 119 ? -9.619 -0.051 35.719 1.00 60.12 119 LYS A N 1
ATOM 967 C CA . LYS A 1 119 ? -10.315 0.667 36.812 1.00 60.12 119 LYS A CA 1
ATOM 968 C C . LYS A 1 119 ? -9.633 1.965 37.296 1.00 60.12 119 LYS A C 1
ATOM 970 O O . LYS A 1 119 ? -9.814 2.368 38.441 1.00 60.12 119 LYS A O 1
ATOM 975 N N . ALA A 1 120 ? -8.904 2.676 36.448 1.00 56.16 120 ALA A N 1
ATOM 976 C CA . ALA A 1 120 ? -8.666 4.092 36.648 1.00 56.16 120 ALA A CA 1
ATOM 977 C C . ALA A 1 120 ? -9.903 4.843 36.139 1.00 56.16 120 ALA A C 1
ATOM 979 O O . ALA A 1 120 ? -10.056 5.146 34.953 1.00 56.16 120 ALA A O 1
ATOM 980 N N . SER A 1 121 ? -10.832 5.122 37.053 1.00 52.44 121 SER A N 1
ATOM 981 C CA . SER A 1 121 ? -11.817 6.186 36.869 1.00 52.44 121 SER A CA 1
ATOM 982 C C . SER A 1 121 ? -11.098 7.401 36.268 1.00 52.44 121 SER A C 1
ATOM 984 O O . SER A 1 121 ? -10.225 7.956 36.933 1.00 52.44 121 SER A O 1
ATOM 986 N N . ASN A 1 122 ? -11.437 7.775 35.026 1.00 62.47 122 ASN A N 1
ATOM 987 C CA . ASN A 1 122 ? -10.858 8.875 34.227 1.00 62.47 122 ASN A CA 1
ATOM 988 C C . ASN A 1 122 ? -9.765 8.519 33.190 1.00 62.47 122 ASN A C 1
ATOM 990 O O . ASN A 1 122 ? -8.931 9.371 32.901 1.00 62.47 122 ASN A O 1
ATOM 994 N N . ASN A 1 123 ? -9.776 7.331 32.572 1.00 67.31 123 ASN A N 1
ATOM 995 C CA . ASN A 1 123 ? -8.913 7.055 31.401 1.00 67.31 123 ASN A CA 1
ATOM 996 C C . ASN A 1 123 ? -9.327 7.822 30.131 1.00 67.31 123 ASN A C 1
ATOM 998 O O . ASN A 1 123 ? -8.479 8.229 29.344 1.00 67.31 123 ASN A O 1
ATOM 1002 N N . ILE A 1 124 ? -10.630 8.038 29.935 1.00 72.25 124 ILE A N 1
ATOM 1003 C CA . ILE A 1 124 ? -11.173 8.848 28.840 1.00 72.25 124 ILE A CA 1
ATOM 1004 C C . ILE A 1 124 ? -12.214 9.789 29.441 1.00 72.25 124 ILE A C 1
ATOM 1006 O O . ILE A 1 124 ? -13.216 9.336 29.999 1.00 72.25 124 ILE A O 1
ATOM 1010 N N . LYS A 1 125 ? -11.982 11.098 29.325 1.00 72.44 125 LYS A N 1
ATOM 1011 C CA . LYS A 1 125 ? -12.940 12.150 29.665 1.00 72.44 125 LYS A CA 1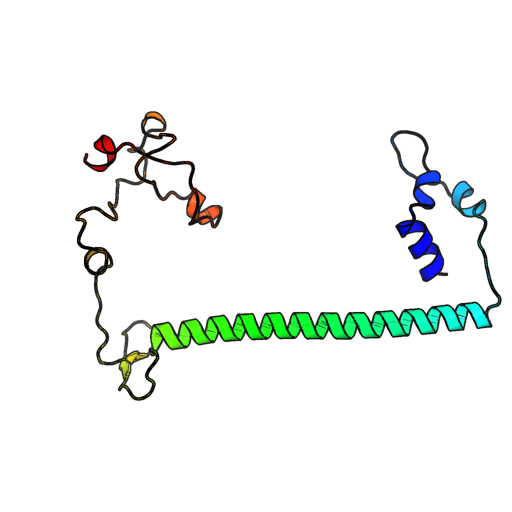
ATOM 1012 C C . LYS A 1 125 ? -13.411 12.773 28.360 1.00 72.44 125 LYS A C 1
ATOM 1014 O O . LYS A 1 125 ? -12.615 13.316 27.598 1.00 72.44 125 LYS A O 1
ATOM 1019 N N . VAL A 1 126 ? -14.708 12.662 28.093 1.00 69.19 126 VAL A N 1
ATOM 1020 C CA . VAL A 1 126 ? -15.340 13.388 26.990 1.00 69.19 126 VAL A CA 1
ATOM 1021 C C . VAL A 1 126 ? -15.444 14.841 27.449 1.00 69.19 126 VAL A C 1
ATOM 1023 O O . VAL A 1 126 ? -16.290 15.166 28.278 1.00 69.19 126 VAL A O 1
ATOM 1026 N N . GLY A 1 127 ? -14.504 15.677 27.012 1.00 63.56 127 GLY A N 1
ATOM 1027 C CA . GLY A 1 127 ? -14.501 17.106 27.318 1.00 63.56 127 GLY A CA 1
ATOM 1028 C C . GLY A 1 127 ? -15.497 17.884 26.447 1.00 63.56 127 GLY A C 1
ATOM 1029 O O . GLY A 1 127 ? -16.009 17.345 25.464 1.00 63.56 127 GLY A O 1
ATOM 1030 N N . PRO A 1 128 ? -15.777 19.159 26.763 1.00 56.75 128 PRO A N 1
ATOM 1031 C CA . PRO A 1 128 ? -16.491 20.047 25.853 1.00 56.75 128 PRO A CA 1
ATOM 1032 C C . PRO A 1 128 ? -15.584 20.357 24.651 1.00 56.75 128 PRO A C 1
ATOM 1034 O O . PRO A 1 128 ? -14.696 21.205 24.723 1.00 56.75 128 PRO A O 1
ATOM 1037 N N . PHE A 1 129 ? -15.763 19.625 23.552 1.00 53.69 129 PHE A N 1
ATOM 1038 C CA . PHE A 1 129 ? -14.993 19.829 22.325 1.00 53.69 129 PHE A CA 1
ATOM 1039 C C . PHE A 1 129 ? -15.555 21.034 21.563 1.00 53.69 129 PHE A C 1
ATOM 1041 O O . PHE A 1 129 ? -16.626 20.965 20.964 1.00 53.69 129 PHE A O 1
ATOM 1048 N N . GLY A 1 130 ? -14.844 22.159 21.639 1.00 59.53 130 GLY A N 1
ATOM 1049 C CA . GLY A 1 130 ? -15.227 23.433 21.034 1.00 59.53 130 GLY A CA 1
ATOM 1050 C C . GLY A 1 130 ? -14.456 24.605 21.645 1.00 59.53 130 GLY A C 1
ATOM 1051 O O . GLY A 1 130 ? -13.335 24.442 22.123 1.00 59.53 130 GLY A O 1
ATOM 1052 N N . SER A 1 131 ? -15.078 25.783 21.688 1.00 52.41 131 SER A N 1
ATOM 1053 C CA . SER A 1 131 ? -14.519 27.048 22.203 1.00 52.41 131 SER A CA 1
ATOM 1054 C C . SER A 1 131 ? -14.097 27.045 23.686 1.00 52.41 131 SER A C 1
ATOM 1056 O O . SER A 1 131 ? -13.577 28.042 24.177 1.00 52.41 131 SER A O 1
ATOM 1058 N N . SER A 1 132 ? -14.297 25.944 24.415 1.00 60.16 132 SER A N 1
ATOM 1059 C CA . SER A 1 132 ? -13.971 25.804 25.841 1.00 60.16 132 SER A CA 1
ATOM 1060 C C . SER A 1 132 ? -12.503 25.456 26.129 1.00 60.16 132 SER A C 1
ATOM 1062 O O . SER A 1 132 ? -12.070 25.532 27.283 1.00 60.16 132 SER A O 1
ATOM 1064 N N . LEU A 1 133 ? -11.731 25.073 25.107 1.00 67.56 133 LEU A N 1
ATOM 1065 C CA . LEU A 1 133 ? -10.306 24.755 25.215 1.00 67.56 133 LEU A CA 1
ATOM 1066 C C . LEU A 1 133 ? -9.497 25.839 24.485 1.00 67.56 133 LEU A C 1
ATOM 1068 O O . LEU A 1 133 ? -9.187 25.712 23.304 1.00 67.56 133 LEU A O 1
ATOM 1072 N N . SER A 1 134 ? -9.211 26.946 25.184 1.00 68.25 134 SER A N 1
ATOM 1073 C CA . SER A 1 134 ? -8.349 28.018 24.655 1.00 68.25 134 SER A CA 1
ATOM 1074 C C . SER A 1 134 ? -6.944 27.479 24.367 1.00 68.25 134 SER A C 1
ATOM 1076 O O . SER A 1 134 ? -6.470 26.587 25.077 1.00 68.25 134 SER A O 1
ATOM 1078 N N . GLY A 1 135 ? -6.247 28.059 23.383 1.00 70.38 135 GLY A N 1
ATOM 1079 C CA . GLY A 1 135 ? -4.833 27.764 23.117 1.00 70.38 135 GLY A CA 1
ATOM 1080 C C . GLY A 1 135 ? -3.957 27.902 24.370 1.00 70.38 135 GLY A C 1
ATOM 1081 O O . GLY A 1 135 ? -3.014 27.139 24.550 1.00 70.38 135 GLY A O 1
ATOM 1082 N N . ASP A 1 136 ? -4.353 28.769 25.306 1.00 75.75 136 ASP A N 1
ATOM 1083 C CA . ASP A 1 136 ? -3.678 28.975 26.595 1.00 75.75 136 ASP A CA 1
ATOM 1084 C C . ASP A 1 136 ? -3.732 27.765 27.537 1.00 75.75 136 ASP A C 1
ATOM 1086 O O . ASP A 1 136 ? -3.000 27.721 28.528 1.00 75.75 136 ASP A O 1
ATOM 1090 N N . ALA A 1 137 ? -4.597 26.783 27.270 1.00 74.88 137 ALA A N 1
ATOM 1091 C CA . ALA A 1 137 ? -4.671 25.531 28.020 1.00 74.88 137 ALA A CA 1
ATOM 1092 C C . ALA A 1 137 ? -3.720 24.454 27.468 1.00 74.88 137 ALA A C 1
ATOM 1094 O O . ALA A 1 137 ? -3.441 23.485 28.179 1.00 74.88 137 ALA A O 1
ATOM 1095 N N . ILE A 1 138 ? -3.210 24.625 26.240 1.00 82.44 138 ILE A N 1
ATOM 1096 C CA . ILE A 1 138 ? -2.325 23.659 25.584 1.00 82.44 138 ILE A CA 1
ATOM 1097 C C . ILE A 1 138 ? -0.930 23.730 26.211 1.00 82.44 138 ILE A C 1
ATOM 1099 O O . ILE A 1 138 ? -0.388 24.802 26.492 1.00 82.44 138 ILE A O 1
ATOM 1103 N N . ARG A 1 139 ? -0.347 22.568 26.480 1.00 83.44 139 ARG A N 1
ATOM 1104 C CA . ARG A 1 139 ? 0.977 22.387 27.079 1.00 83.44 139 ARG A CA 1
ATOM 1105 C C . ARG A 1 139 ? 1.799 21.417 26.237 1.00 83.44 139 ARG A C 1
ATOM 1107 O O . ARG A 1 139 ? 1.247 20.633 25.474 1.00 83.44 139 ARG A O 1
ATOM 1114 N N . SER A 1 140 ? 3.116 21.453 26.429 1.00 81.44 140 SER A N 1
ATOM 1115 C CA . SER A 1 140 ? 4.068 20.521 25.810 1.00 81.44 140 SER A CA 1
ATOM 1116 C C . SER A 1 140 ? 4.115 19.146 26.488 1.00 81.44 140 SER A C 1
ATOM 1118 O O . SER A 1 140 ? 4.765 18.237 25.982 1.00 81.44 140 SER A O 1
ATOM 1120 N N . SER A 1 141 ? 3.453 18.982 27.637 1.00 82.69 141 SER A N 1
ATOM 1121 C CA . SER A 1 141 ? 3.345 17.719 28.370 1.00 82.69 141 SER A CA 1
ATOM 1122 C C . SER A 1 141 ? 2.089 17.697 29.249 1.00 82.69 141 SER A C 1
ATOM 1124 O O . SER A 1 141 ? 1.524 18.747 29.571 1.00 82.69 141 SER A O 1
ATOM 1126 N N . GLY A 1 142 ? 1.626 16.500 29.624 1.00 86.19 142 GLY A N 1
ATOM 1127 C CA . GLY A 1 142 ? 0.441 16.311 30.466 1.00 86.19 142 GLY A CA 1
ATOM 1128 C C . GLY A 1 142 ? -0.495 15.229 29.932 1.00 86.19 142 GLY A C 1
ATOM 1129 O O . GLY A 1 142 ? -0.047 14.189 29.448 1.00 86.19 142 GLY A O 1
ATOM 1130 N N . LYS A 1 143 ? -1.808 15.457 30.024 1.00 86.00 143 LYS A N 1
ATOM 1131 C CA . LYS A 1 143 ? -2.833 14.553 29.484 1.00 86.00 143 LYS A CA 1
ATOM 1132 C C . LYS A 1 143 ? -3.048 14.836 28.003 1.00 86.00 143 LYS A C 1
ATOM 1134 O O . LYS A 1 143 ? -3.291 15.979 27.624 1.00 86.00 143 LYS A O 1
ATOM 1139 N N . TRP A 1 144 ? -2.952 13.796 27.180 1.00 85.81 144 TRP A N 1
ATOM 1140 C CA . TRP A 1 144 ? -3.139 13.899 25.735 1.00 85.81 144 TRP A CA 1
ATOM 1141 C C . TRP A 1 144 ? -4.586 14.286 25.404 1.00 85.81 144 TRP A C 1
ATOM 1143 O O . TRP A 1 144 ? -5.533 13.621 25.825 1.00 85.81 144 TRP A O 1
ATOM 1153 N N . VAL A 1 145 ? -4.747 15.358 24.627 1.00 83.81 145 VAL A N 1
ATOM 1154 C CA . VAL A 1 145 ? -6.011 15.719 23.980 1.00 83.81 145 VAL A CA 1
ATOM 1155 C C . VAL A 1 145 ? -6.084 15.113 22.583 1.00 83.81 145 VAL A C 1
ATOM 1157 O O . VAL A 1 145 ? -5.308 15.471 21.700 1.00 83.81 145 VAL A O 1
ATOM 1160 N N . TYR A 1 146 ? -7.062 14.239 22.371 1.00 82.75 146 TYR A N 1
ATOM 1161 C CA . TYR A 1 146 ? -7.364 13.704 21.051 1.00 82.75 146 TYR A CA 1
ATOM 1162 C C . TYR A 1 146 ? -8.205 14.723 20.258 1.00 82.75 146 TYR A C 1
ATOM 1164 O O . TYR A 1 146 ? -9.340 15.013 20.642 1.00 82.75 146 TYR A O 1
ATOM 1172 N N . ASN A 1 147 ? -7.642 15.317 19.202 1.00 80.75 147 ASN A N 1
ATOM 1173 C CA . ASN A 1 147 ? -8.257 16.399 18.422 1.00 80.75 147 ASN A CA 1
ATOM 1174 C C . ASN A 1 147 ? -8.498 15.996 16.949 1.00 80.75 147 ASN A C 1
ATOM 1176 O O . ASN A 1 147 ? -8.157 14.896 16.517 1.00 80.75 147 ASN A O 1
ATOM 1180 N N . GLN A 1 148 ? -9.097 16.892 16.154 1.00 80.69 148 GLN A N 1
ATOM 1181 C CA . GLN A 1 148 ? -9.399 16.608 14.745 1.00 80.69 148 GLN A CA 1
ATOM 1182 C C . GLN A 1 148 ? -8.138 16.374 13.891 1.00 80.69 148 GLN A C 1
ATOM 1184 O O . GLN A 1 148 ? -8.194 15.568 12.964 1.00 80.69 148 GLN A O 1
ATOM 1189 N N . ARG A 1 149 ? -7.001 17.017 14.200 1.00 80.06 149 ARG A N 1
ATOM 1190 C CA . ARG A 1 149 ? -5.735 16.780 13.483 1.00 80.06 149 ARG A CA 1
ATOM 1191 C C . ARG A 1 149 ? -5.236 15.358 13.669 1.00 80.06 149 ARG A C 1
ATOM 1193 O O . ARG A 1 149 ? -4.816 14.770 12.688 1.00 80.06 149 ARG A O 1
ATOM 1200 N N . ASN A 1 150 ? -5.378 14.760 14.856 1.00 84.75 150 ASN A N 1
ATOM 1201 C CA . ASN A 1 150 ? -5.001 13.352 15.050 1.00 84.75 150 ASN A CA 1
ATOM 1202 C C . ASN A 1 150 ? -5.699 12.427 14.036 1.00 84.75 150 ASN A C 1
ATOM 1204 O O . ASN A 1 150 ? -5.081 11.500 13.513 1.00 84.75 150 ASN A O 1
ATOM 1208 N N . VAL A 1 151 ? -6.966 12.717 13.718 1.00 83.94 151 VAL A N 1
ATOM 1209 C CA . VAL A 1 151 ? -7.741 11.973 12.715 1.00 83.94 151 VAL A CA 1
ATOM 1210 C C . VAL A 1 151 ? -7.302 12.320 11.291 1.00 83.94 151 VAL A C 1
ATOM 1212 O O . VAL A 1 151 ? -7.107 11.415 10.484 1.00 83.94 151 VAL A O 1
ATOM 1215 N N . LEU A 1 152 ? -7.141 13.609 10.972 1.00 84.31 152 LEU A N 1
ATOM 1216 C CA . LEU A 1 152 ? -6.760 14.072 9.628 1.00 84.31 152 LEU A CA 1
ATOM 1217 C C . LEU A 1 152 ? -5.352 13.618 9.224 1.00 84.31 152 LEU A C 1
ATOM 1219 O O . LEU A 1 152 ? -5.139 13.221 8.082 1.00 84.31 152 LEU A O 1
ATOM 1223 N N . ASP A 1 153 ? -4.426 13.626 10.176 1.00 87.31 153 ASP A N 1
ATOM 1224 C CA . ASP A 1 153 ? -3.027 13.252 9.980 1.00 87.31 153 ASP A CA 1
ATOM 1225 C C . ASP A 1 153 ? -2.819 11.733 10.108 1.00 87.31 153 ASP A C 1
ATOM 1227 O O . ASP A 1 153 ? -1.710 11.237 9.910 1.00 87.31 153 ASP A O 1
ATOM 1231 N N . ASN A 1 154 ? -3.879 10.978 10.436 1.00 84.56 154 ASN A N 1
ATOM 1232 C CA . ASN A 1 154 ? -3.838 9.536 10.682 1.00 84.56 154 ASN A CA 1
ATOM 1233 C C . ASN A 1 154 ? -2.771 9.151 11.736 1.00 84.56 154 ASN A C 1
ATOM 1235 O O . ASN A 1 154 ? -2.116 8.111 11.626 1.00 84.56 154 ASN A O 1
ATOM 1239 N N . ASN A 1 155 ? -2.597 10.000 12.759 1.00 83.88 155 ASN A N 1
ATOM 1240 C CA . ASN A 1 155 ? -1.597 9.856 13.816 1.00 83.88 155 ASN A CA 1
ATOM 1241 C C . ASN A 1 155 ? -2.267 9.643 15.182 1.00 83.88 155 ASN A C 1
ATOM 1243 O O . ASN A 1 155 ? -2.762 10.571 15.828 1.00 83.88 155 ASN A O 1
ATOM 1247 N N . PHE A 1 156 ? -2.260 8.382 15.614 1.00 84.25 156 PHE A N 1
ATOM 1248 C CA . PHE A 1 156 ? -2.859 7.908 16.865 1.00 84.25 156 PHE A CA 1
ATOM 1249 C C . PHE A 1 156 ? -1.809 7.507 17.905 1.00 84.25 156 PHE A C 1
ATOM 1251 O O . PHE A 1 156 ? -2.165 6.973 18.954 1.00 84.25 156 PHE A O 1
ATOM 1258 N N . THR A 1 157 ? -0.525 7.717 17.611 1.00 84.56 157 THR A N 1
ATOM 1259 C CA . THR A 1 157 ? 0.597 7.269 18.451 1.00 84.56 157 THR A CA 1
ATOM 1260 C C . THR A 1 157 ? 1.414 8.423 19.011 1.00 84.56 157 THR A C 1
ATOM 1262 O O . THR A 1 157 ? 2.012 8.274 20.072 1.00 84.56 157 THR A O 1
ATOM 1265 N N . GLU A 1 158 ? 1.415 9.571 18.337 1.00 82.56 158 GLU A N 1
ATOM 1266 C CA . GLU A 1 158 ? 2.181 10.750 18.729 1.00 82.56 158 GLU A CA 1
ATOM 1267 C C . GLU A 1 158 ? 1.284 11.989 18.805 1.00 82.56 158 GLU A C 1
ATOM 1269 O O . GLU A 1 158 ? 0.244 12.083 18.148 1.00 82.56 158 GLU A O 1
ATOM 1274 N N . THR A 1 159 ? 1.687 12.950 19.636 1.00 77.81 159 THR A N 1
ATOM 1275 C CA . THR A 1 159 ? 0.945 14.193 19.842 1.00 77.81 159 THR A CA 1
ATOM 1276 C C . THR A 1 159 ? 1.843 15.305 20.355 1.00 77.81 159 THR A C 1
ATOM 1278 O O . THR A 1 159 ? 2.785 15.071 21.111 1.00 77.81 159 THR A O 1
ATOM 1281 N N . ASP A 1 160 ? 1.496 16.526 19.979 1.00 79.62 160 ASP A N 1
ATOM 1282 C CA . ASP A 1 160 ? 2.035 17.775 20.508 1.00 79.62 160 ASP A CA 1
ATOM 1283 C C . ASP A 1 160 ? 1.032 18.495 21.429 1.00 79.62 160 ASP A C 1
ATOM 1285 O O . ASP A 1 160 ? 1.356 19.512 22.040 1.00 79.62 160 ASP A O 1
ATOM 1289 N N . THR A 1 161 ? -0.194 17.975 21.535 1.00 84.50 161 THR A N 1
ATOM 1290 C CA . THR A 1 161 ? -1.309 18.657 22.186 1.00 84.50 161 THR A CA 1
ATOM 1291 C C . THR A 1 161 ? -1.640 17.992 23.520 1.00 84.50 161 THR A C 1
ATOM 1293 O O . THR A 1 161 ? -2.304 16.948 23.581 1.00 84.50 161 THR A O 1
ATOM 1296 N N . PHE A 1 162 ? -1.221 18.638 24.609 1.00 87.25 162 PHE A N 1
ATOM 1297 C CA . PHE A 1 162 ? -1.490 18.197 25.977 1.00 87.25 162 PHE A CA 1
ATOM 1298 C C . PHE A 1 162 ? -2.224 19.260 26.794 1.00 87.25 162 PHE A C 1
ATOM 1300 O O . PHE A 1 162 ? -2.164 20.447 26.485 1.00 87.25 162 PHE A O 1
ATOM 1307 N N . ILE A 1 163 ? -2.878 18.838 27.875 1.00 86.94 163 ILE A N 1
ATOM 1308 C CA . ILE A 1 163 ? -3.438 19.715 28.915 1.00 86.94 163 ILE A CA 1
ATOM 1309 C C . ILE A 1 163 ? -2.927 19.313 30.299 1.00 86.94 163 ILE A C 1
ATOM 1311 O O . ILE A 1 163 ? -2.498 18.179 30.520 1.00 86.94 163 ILE A O 1
ATOM 1315 N N . SER A 1 164 ? -2.986 20.244 31.251 1.00 85.38 164 SER A N 1
ATOM 1316 C CA . SER A 1 164 ? -2.588 19.983 32.637 1.00 85.38 164 SER A CA 1
ATOM 1317 C C . SER A 1 164 ? -3.567 19.052 33.366 1.00 85.38 164 SER A C 1
ATOM 1319 O O . SER A 1 164 ? -4.758 18.998 33.052 1.00 85.38 164 SER A O 1
ATOM 1321 N N . ASP A 1 165 ? -3.084 18.367 34.407 1.00 81.69 165 ASP A N 1
ATOM 1322 C CA . ASP A 1 165 ? -3.923 17.518 35.267 1.00 81.69 165 ASP A CA 1
ATOM 1323 C C . ASP A 1 165 ? -5.042 18.292 35.973 1.00 81.69 165 ASP A C 1
ATOM 1325 O O . ASP A 1 165 ? -6.118 17.742 36.197 1.00 81.69 165 ASP A O 1
ATOM 1329 N N . ALA A 1 166 ? -4.802 19.562 36.317 1.00 81.12 166 ALA A N 1
ATOM 1330 C CA . ALA A 1 166 ? -5.823 20.434 36.893 1.00 81.12 166 ALA A CA 1
ATOM 1331 C C . ALA A 1 166 ? -6.983 20.625 35.905 1.00 81.12 166 ALA A C 1
ATOM 1333 O O . ALA A 1 166 ? -8.123 20.316 36.232 1.00 81.12 166 ALA A O 1
ATOM 1334 N N . LYS A 1 167 ? -6.665 20.979 34.651 1.00 78.31 167 LYS A N 1
ATOM 1335 C CA . LYS A 1 167 ? -7.662 21.178 33.594 1.00 78.31 167 LYS A CA 1
ATOM 1336 C C . LYS A 1 167 ? -8.390 19.889 33.202 1.00 78.31 167 LYS A C 1
ATOM 1338 O O . LYS A 1 167 ? -9.529 19.939 32.758 1.00 78.31 167 LYS A O 1
ATOM 1343 N N . TRP A 1 168 ? -7.739 18.735 33.339 1.00 77.31 168 TRP A N 1
ATOM 1344 C CA . TRP A 1 168 ? -8.376 17.430 33.143 1.00 77.31 168 TRP A CA 1
ATOM 1345 C C . TRP A 1 168 ? -9.381 17.092 34.250 1.00 77.31 168 TRP A C 1
ATOM 1347 O O . TRP A 1 168 ? -10.367 16.395 34.000 1.00 77.31 168 TRP A O 1
ATOM 1357 N N . LYS A 1 169 ? -9.129 17.541 35.484 1.00 75.12 169 LYS A N 1
ATOM 1358 C CA . LYS A 1 169 ? -10.004 17.285 36.634 1.00 75.12 169 LYS A CA 1
ATOM 1359 C C . LYS A 1 169 ? -11.211 18.224 36.668 1.00 75.12 169 LYS A C 1
ATOM 1361 O O . LYS A 1 169 ? -12.281 17.722 37.006 1.00 75.12 169 LYS A O 1
ATOM 1366 N N . ASP A 1 170 ? -11.051 19.480 36.243 1.00 69.88 170 ASP A N 1
ATOM 1367 C CA . ASP A 1 170 ? -12.136 20.461 36.020 1.00 69.88 170 ASP A CA 1
ATOM 1368 C C . ASP A 1 170 ? -13.248 19.904 35.117 1.00 69.88 170 ASP A C 1
ATOM 1370 O O . ASP A 1 170 ? -14.413 19.821 35.557 1.00 69.88 170 ASP A O 1
#

Organism: NCBI:txid888820

Foldseek 3Di:
DVVQVVVCVVVVVQQVQDDDPDSDHDPVVVVPDDDDDDPPVVVVVVVVVVVVVVVVVVVVVVVVVVVVVVVVVVVVVVCLCCVLANPDVVADWDAPPDVVSGIHGPPDDDDDPVVVDPPPPQPDDPDPPDPPCDPVQWDQDDADDDDPVCVVVVPPDDDRGHGHPVVSVD

InterPro domains:
  IPR051212 Type I restriction enzyme S subunit [PTHR43140] (2-121)

Secondary structure (DSSP, 8-state):
-HHHHHHHHHTTGGGGG-BTTB----HHHHHT-------HHHHHHHHHHHHHHHHHHHHHHHHHHHHHHHHHHHHHHHHHHHHHH-S-TTS-EEE-S-TTT-EEETT-----HHHHS-S-TTSS-----STTS-GGG-BSSSEEP--HHHHHTT-SS--S-EE-HHHHH-

pLDDT: mean 85.89, std 10.84, range [52.41, 98.31]

Radius of gyration: 31.47 Å; chains: 1; bounding box: 59×53×74 Å